Protein AF-R4UVE4-F1 (afdb_monomer_lite)

InterPro domains:
  IPR047088 Origin recognition complex subunit 5, C-terminal [PF14630] (2-47)

Sequence (51 aa):
MSSLVRLQLLTVVGDDHIDLPRYKCAVDFEFISTVARNVSFNIKKYLYEYM

Foldseek 3Di:
DDPCCVVQQKDFDDDPPDPDTDIDGRDDPVVVVVVCVVVVHDCVVVDPVVD

Secondary structure (DSSP, 8-state):
--HHHHTTSEEEES-TTSSS-EEEE-S-HHHHHHHHHHTT--GGGGSGGG-

Radius of gyration: 13.75 Å; chains: 1; bounding box: 32×26×31 Å

Organism: Coptotermes formosanus (NCBI:txid36987)

pLDDT: mean 87.49, std 12.63, range [52.31, 98.12]

Structure (mmCIF, N/CA/C/O backbone):
data_AF-R4UVE4-F1
#
_entry.id   AF-R4UVE4-F1
#
loop_
_atom_site.group_PDB
_atom_site.id
_atom_site.type_symbol
_atom_site.label_atom_id
_atom_site.label_alt_id
_atom_site.label_comp_id
_atom_site.label_asym_id
_atom_site.label_entity_id
_atom_site.label_seq_id
_atom_site.pdbx_PDB_ins_code
_atom_site.Cartn_x
_atom_site.Cartn_y
_atom_site.Cartn_z
_atom_site.occupancy
_atom_site.B_iso_or_equiv
_atom_site.auth_seq_id
_atom_site.auth_comp_id
_atom_site.auth_asym_id
_atom_site.auth_atom_id
_atom_site.pdbx_PDB_model_num
ATOM 1 N N . MET A 1 1 ? 17.457 -3.440 -2.513 1.00 61.19 1 MET A N 1
ATOM 2 C CA . MET A 1 1 ? 16.172 -4.159 -2.699 1.00 61.19 1 MET A CA 1
ATOM 3 C C . MET A 1 1 ? 15.340 -4.027 -1.428 1.00 61.19 1 MET A C 1
ATOM 5 O O . MET A 1 1 ? 15.725 -4.597 -0.414 1.00 61.19 1 MET A O 1
ATOM 9 N N . SER A 1 2 ? 14.271 -3.227 -1.453 1.00 80.19 2 SER A N 1
ATOM 10 C CA . SER A 1 2 ? 13.416 -2.950 -0.282 1.00 80.19 2 SER A CA 1
ATOM 11 C C . SER A 1 2 ? 12.618 -4.188 0.162 1.00 80.19 2 SER A C 1
ATOM 13 O O . SER A 1 2 ? 12.192 -4.986 -0.676 1.00 80.19 2 SER A O 1
ATOM 15 N N . SER A 1 3 ? 12.398 -4.353 1.471 1.00 93.69 3 SER A N 1
ATOM 16 C CA . SER A 1 3 ? 11.640 -5.473 2.055 1.00 93.69 3 SER A CA 1
ATOM 17 C C . SER A 1 3 ? 10.200 -5.547 1.540 1.00 93.69 3 SER A C 1
ATOM 19 O O . SER A 1 3 ? 9.708 -6.639 1.278 1.00 93.69 3 SER A O 1
ATOM 21 N N . LEU A 1 4 ? 9.551 -4.406 1.302 1.00 94.62 4 LEU A N 1
ATOM 22 C CA . LEU A 1 4 ? 8.174 -4.347 0.793 1.00 94.62 4 LEU A CA 1
ATOM 23 C C . LEU A 1 4 ? 8.031 -4.910 -0.629 1.00 94.62 4 LEU A C 1
ATOM 25 O O . LEU A 1 4 ? 6.987 -5.459 -0.964 1.00 94.62 4 LEU A O 1
ATOM 29 N N . VAL A 1 5 ? 9.084 -4.815 -1.448 1.00 92.50 5 VAL A N 1
ATOM 30 C CA . VAL A 1 5 ? 9.108 -5.406 -2.798 1.00 92.50 5 VAL A CA 1
ATOM 31 C C . VAL A 1 5 ? 9.233 -6.923 -2.709 1.00 92.50 5 VAL A C 1
ATOM 33 O O . VAL A 1 5 ? 8.535 -7.650 -3.407 1.00 92.50 5 VAL A O 1
ATOM 36 N N . ARG A 1 6 ? 10.091 -7.413 -1.802 1.00 93.38 6 ARG A N 1
ATOM 37 C CA . ARG A 1 6 ? 10.256 -8.854 -1.549 1.00 93.38 6 ARG A CA 1
ATOM 38 C C . ARG A 1 6 ? 8.982 -9.494 -1.001 1.00 93.38 6 ARG A C 1
ATOM 40 O O . ARG A 1 6 ? 8.688 -10.630 -1.340 1.00 93.38 6 ARG A O 1
ATOM 47 N N . LEU A 1 7 ? 8.234 -8.754 -0.184 1.00 95.62 7 LEU A N 1
ATOM 48 C CA . LEU A 1 7 ? 6.941 -9.168 0.365 1.00 95.62 7 LEU A CA 1
ATOM 49 C C . LEU A 1 7 ? 5.766 -8.942 -0.600 1.00 95.62 7 LEU A C 1
ATOM 51 O O . LEU A 1 7 ? 4.626 -9.154 -0.209 1.00 95.62 7 LEU A O 1
ATOM 55 N N . GLN A 1 8 ? 6.029 -8.490 -1.832 1.00 92.50 8 GLN A N 1
ATOM 56 C CA . GLN A 1 8 ? 5.016 -8.224 -2.861 1.00 92.50 8 GLN A CA 1
ATOM 57 C C . GLN A 1 8 ? 3.935 -7.208 -2.450 1.00 92.50 8 GLN A C 1
ATOM 59 O O . GLN A 1 8 ? 2.849 -7.184 -3.018 1.00 92.50 8 GLN A O 1
ATOM 64 N N . LEU A 1 9 ? 4.244 -6.320 -1.502 1.00 95.06 9 LEU A N 1
ATOM 65 C CA . LEU A 1 9 ? 3.388 -5.184 -1.139 1.00 95.06 9 LEU A CA 1
ATOM 66 C C . LEU A 1 9 ? 3.620 -3.987 -2.076 1.00 95.06 9 LEU A C 1
ATOM 68 O O . LEU A 1 9 ? 2.733 -3.158 -2.287 1.00 95.06 9 LEU A O 1
ATOM 72 N N . LEU A 1 10 ? 4.815 -3.921 -2.668 1.00 94.69 10 LEU A N 1
ATOM 73 C CA . LEU A 1 10 ? 5.179 -3.017 -3.754 1.00 94.69 10 LEU A CA 1
ATOM 74 C C . LEU A 1 10 ? 5.724 -3.818 -4.938 1.00 94.69 10 LEU A C 1
ATOM 76 O O . LEU A 1 10 ? 6.338 -4.870 -4.768 1.00 94.69 10 LEU A O 1
ATOM 80 N N . THR A 1 11 ? 5.574 -3.277 -6.139 1.00 92.75 11 THR A N 1
ATOM 81 C CA . THR A 1 11 ? 6.155 -3.831 -7.367 1.00 92.75 11 THR A CA 1
ATOM 82 C C . THR A 1 11 ? 7.001 -2.767 -8.048 1.00 92.75 11 THR A C 1
ATOM 84 O O . THR A 1 11 ? 6.599 -1.607 -8.106 1.00 92.75 11 THR A O 1
ATOM 87 N N . VAL A 1 12 ? 8.179 -3.143 -8.547 1.00 89.94 12 VAL A N 1
ATOM 88 C CA . VAL A 1 12 ? 9.000 -2.255 -9.384 1.00 89.94 12 VAL A CA 1
ATOM 89 C C . VAL A 1 12 ? 8.342 -2.147 -10.756 1.00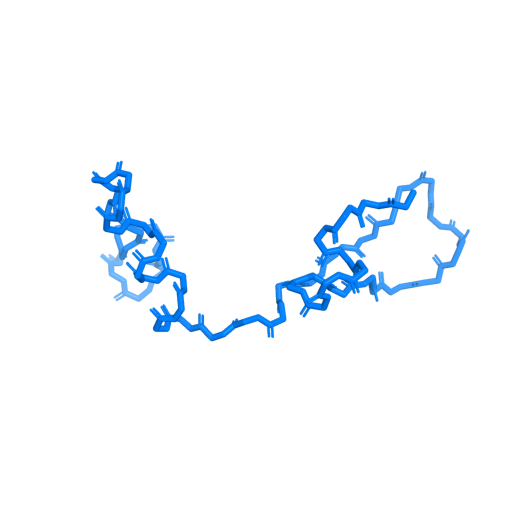 89.94 12 VAL A C 1
ATOM 91 O O . VAL A 1 12 ? 7.930 -3.153 -11.327 1.00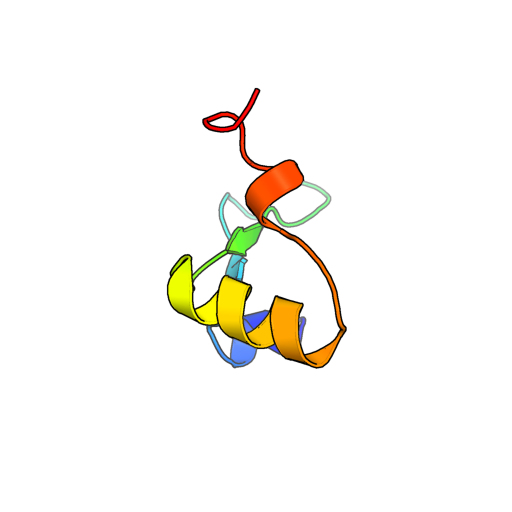 89.94 12 VAL A O 1
ATOM 94 N N . VAL A 1 13 ? 8.216 -0.930 -11.270 1.00 88.31 13 VAL A N 1
ATOM 95 C CA . VAL A 1 13 ? 7.671 -0.643 -12.597 1.00 88.31 13 VAL A CA 1
ATOM 96 C C . VAL A 1 13 ? 8.675 0.196 -13.391 1.00 88.31 13 VAL A C 1
ATOM 98 O O . VAL A 1 13 ? 9.265 1.123 -12.849 1.00 88.31 13 VAL A O 1
ATOM 101 N N . GLY A 1 14 ? 8.838 -0.093 -14.683 1.00 77.50 14 GLY A N 1
ATOM 102 C CA . GLY A 1 14 ? 9.787 0.601 -15.565 1.00 77.50 14 GLY A CA 1
ATOM 103 C C . GLY A 1 14 ? 11.129 -0.119 -15.726 1.00 77.50 14 GLY A C 1
ATOM 104 O O . GLY A 1 14 ? 11.439 -1.026 -14.959 1.00 77.50 14 GLY A O 1
ATOM 105 N N . ASP A 1 15 ? 11.881 0.288 -16.750 1.00 69.00 15 ASP A N 1
ATOM 106 C CA . ASP A 1 15 ? 13.176 -0.301 -17.106 1.00 69.00 15 ASP A CA 1
ATOM 107 C C . ASP A 1 15 ? 14.331 0.257 -16.264 1.00 69.00 15 ASP A C 1
ATOM 109 O O . ASP A 1 15 ? 14.282 1.389 -15.773 1.00 69.00 15 ASP A O 1
ATOM 113 N N . ASP A 1 16 ? 15.416 -0.518 -16.194 1.00 63.62 16 ASP A N 1
ATOM 114 C CA . ASP A 1 16 ? 16.664 -0.251 -15.457 1.00 63.62 16 ASP A CA 1
ATOM 115 C C . ASP A 1 16 ? 17.455 0.984 -15.951 1.00 63.62 16 ASP A C 1
ATOM 117 O O . ASP A 1 16 ? 18.567 1.248 -15.497 1.00 63.62 16 ASP A O 1
ATOM 121 N N . HIS A 1 17 ? 16.900 1.753 -16.891 1.00 63.75 17 HIS A N 1
ATOM 122 C CA . HIS A 1 17 ? 17.508 2.950 -17.480 1.00 63.75 17 HIS A CA 1
ATOM 123 C C . HIS A 1 17 ? 17.180 4.253 -16.730 1.00 63.75 17 HIS A C 1
ATOM 125 O O . HIS A 1 17 ? 17.585 5.327 -17.170 1.00 63.75 17 HIS A O 1
ATOM 131 N N . ILE A 1 18 ? 16.431 4.183 -15.625 1.00 62.97 18 ILE A N 1
ATOM 132 C CA . ILE A 1 18 ? 16.111 5.335 -14.771 1.00 62.97 18 ILE A CA 1
ATOM 133 C C . ILE A 1 18 ? 16.984 5.268 -13.513 1.00 62.97 18 ILE A C 1
ATOM 135 O O . ILE A 1 18 ? 17.007 4.242 -12.839 1.00 62.97 18 ILE A O 1
ATOM 139 N N . ASP A 1 19 ? 17.634 6.379 -13.152 1.00 70.38 19 ASP A N 1
ATOM 140 C CA . ASP A 1 19 ? 18.515 6.486 -11.973 1.00 70.38 19 ASP A CA 1
ATOM 141 C C . ASP A 1 19 ? 17.842 6.075 -10.645 1.00 70.38 19 ASP A C 1
ATOM 143 O O . ASP A 1 19 ? 18.520 5.716 -9.682 1.00 70.38 19 ASP A O 1
ATOM 147 N N . LEU A 1 20 ? 16.502 6.105 -10.586 1.00 73.75 20 LEU A N 1
ATOM 148 C CA . LEU A 1 20 ? 15.695 5.657 -9.453 1.00 73.75 20 LEU A CA 1
ATOM 149 C C . LEU A 1 20 ? 14.568 4.701 -9.898 1.00 73.75 20 LEU A C 1
ATOM 151 O O . LEU A 1 20 ? 13.792 5.044 -10.795 1.00 73.75 20 LEU A O 1
ATOM 155 N N . PRO A 1 21 ? 14.386 3.546 -9.227 1.00 80.50 21 PRO A N 1
ATOM 156 C CA . PRO A 1 21 ? 13.296 2.625 -9.532 1.00 80.50 21 PRO A CA 1
ATOM 157 C C . PRO A 1 21 ? 11.938 3.271 -9.246 1.00 80.50 21 PRO A C 1
ATOM 159 O O . PRO A 1 21 ? 11.715 3.835 -8.170 1.00 80.50 21 PRO A O 1
ATOM 162 N N . ARG A 1 22 ? 10.997 3.149 -10.187 1.00 87.50 22 ARG A N 1
ATOM 163 C CA . ARG A 1 22 ? 9.600 3.531 -9.948 1.00 87.50 22 ARG A CA 1
ATOM 164 C C . ARG A 1 22 ? 8.886 2.350 -9.297 1.00 87.50 22 ARG A C 1
ATOM 166 O O . ARG A 1 22 ? 9.109 1.198 -9.660 1.00 87.50 22 ARG A O 1
ATOM 173 N N . TYR A 1 23 ? 8.013 2.630 -8.337 1.00 90.56 23 TYR A N 1
ATOM 174 C CA . TYR A 1 23 ? 7.250 1.604 -7.630 1.00 90.56 23 TYR A CA 1
ATOM 175 C C . TYR A 1 23 ? 5.754 1.810 -7.826 1.00 90.56 23 TYR A C 1
ATOM 177 O O . TYR A 1 23 ? 5.271 2.940 -7.897 1.00 90.56 23 TYR A O 1
ATOM 185 N N . LYS A 1 24 ? 5.019 0.704 -7.865 1.00 92.62 24 LYS A N 1
ATOM 186 C CA . LYS A 1 24 ? 3.562 0.664 -7.818 1.00 92.62 24 LYS A CA 1
ATOM 187 C C . LYS A 1 24 ? 3.117 -0.057 -6.548 1.00 92.62 24 LYS A C 1
ATOM 189 O O . LYS A 1 24 ? 3.717 -1.057 -6.156 1.00 92.62 24 LYS A O 1
ATOM 194 N N . CYS A 1 25 ? 2.064 0.456 -5.917 1.00 94.62 25 CYS A N 1
ATOM 195 C CA . CYS A 1 25 ? 1.391 -0.218 -4.810 1.00 94.62 25 CYS A CA 1
ATOM 196 C C . CYS A 1 25 ? 0.666 -1.469 -5.328 1.00 94.62 25 CYS A C 1
ATOM 198 O O . CYS A 1 25 ? -0.081 -1.373 -6.305 1.00 94.62 25 CYS A O 1
ATOM 200 N N . ALA A 1 26 ? 0.906 -2.622 -4.704 1.00 95.88 26 ALA A N 1
ATOM 201 C CA . ALA A 1 26 ? 0.369 -3.914 -5.139 1.00 95.88 26 ALA A CA 1
ATOM 202 C C . ALA A 1 26 ? -0.786 -4.424 -4.260 1.00 95.88 26 ALA A C 1
ATOM 204 O O . ALA A 1 26 ? -1.227 -5.558 -4.416 1.00 95.88 26 ALA A O 1
ATOM 205 N N . VAL A 1 27 ? -1.276 -3.590 -3.341 1.00 96.38 27 VAL A N 1
ATOM 206 C CA . VAL A 1 27 ? -2.385 -3.914 -2.439 1.00 96.38 27 VAL A CA 1
ATOM 207 C C . VAL A 1 27 ? -3.621 -3.088 -2.775 1.00 96.38 27 VAL A C 1
ATOM 209 O O . VAL A 1 27 ? -3.526 -2.008 -3.366 1.00 96.38 27 VAL A O 1
ATOM 212 N N . ASP A 1 28 ? -4.785 -3.601 -2.392 1.00 95.81 28 ASP A N 1
ATOM 213 C CA . ASP A 1 28 ? -6.054 -2.907 -2.562 1.00 95.81 28 ASP A CA 1
ATOM 214 C C . ASP A 1 28 ? -6.267 -1.797 -1.516 1.00 95.81 28 ASP A C 1
ATOM 216 O O . ASP A 1 28 ? -5.484 -1.576 -0.582 1.00 95.81 28 ASP A O 1
ATOM 220 N N . PHE A 1 29 ? -7.359 -1.056 -1.695 1.00 94.44 29 PHE A N 1
ATOM 221 C CA . PHE A 1 29 ? -7.705 0.040 -0.803 1.00 94.44 29 PHE A CA 1
ATOM 222 C C . PHE A 1 29 ? -8.159 -0.428 0.590 1.00 94.44 29 PHE A C 1
ATOM 224 O O . PHE A 1 29 ? -7.971 0.298 1.571 1.00 94.44 29 PHE A O 1
ATOM 231 N N . GLU A 1 30 ? -8.744 -1.620 0.708 1.00 95.62 30 GLU A N 1
ATOM 232 C CA . GLU A 1 30 ? -9.195 -2.165 1.991 1.00 95.62 30 GLU A CA 1
ATOM 233 C C . GLU A 1 30 ? -8.004 -2.462 2.907 1.00 95.62 30 GLU A C 1
ATOM 235 O O . GLU A 1 30 ? -7.998 -2.080 4.087 1.00 95.62 30 GLU A O 1
ATOM 240 N N . PHE A 1 31 ? -6.952 -3.055 2.346 1.00 96.75 31 PHE A N 1
ATOM 241 C CA . PHE A 1 31 ? -5.699 -3.316 3.030 1.00 96.75 31 PHE A CA 1
ATOM 242 C C . PHE A 1 31 ? -5.077 -2.014 3.542 1.00 96.75 31 PHE A C 1
ATOM 244 O O . PHE A 1 31 ? -4.799 -1.878 4.736 1.00 96.75 31 PHE A O 1
ATOM 251 N N . ILE A 1 32 ? -4.933 -1.010 2.670 1.00 96.69 32 ILE A N 1
ATOM 252 C CA . ILE A 1 32 ? -4.377 0.296 3.054 1.00 96.69 32 ILE A CA 1
ATOM 253 C C . ILE A 1 32 ? -5.246 0.999 4.096 1.00 96.69 32 ILE A C 1
ATOM 255 O O . ILE A 1 32 ? -4.718 1.577 5.046 1.00 96.69 32 ILE A O 1
ATOM 259 N N . SER A 1 33 ? -6.570 0.904 3.984 1.00 96.25 33 SER A N 1
ATOM 260 C CA . SER A 1 33 ? -7.492 1.444 4.985 1.00 96.25 33 SER A CA 1
ATOM 261 C C . SER A 1 33 ? -7.300 0.790 6.352 1.00 96.25 33 SER A C 1
ATOM 263 O O . SER A 1 33 ? -7.399 1.462 7.377 1.00 96.25 33 SER A O 1
ATOM 265 N N . THR A 1 34 ? -7.008 -0.509 6.385 1.00 97.56 34 THR A N 1
ATOM 266 C CA . THR A 1 34 ? -6.744 -1.250 7.623 1.00 97.56 34 THR A CA 1
ATOM 267 C C . THR A 1 34 ? -5.428 -0.827 8.264 1.00 97.56 34 THR A C 1
ATOM 269 O O . THR A 1 34 ? -5.405 -0.522 9.456 1.00 97.56 34 THR A 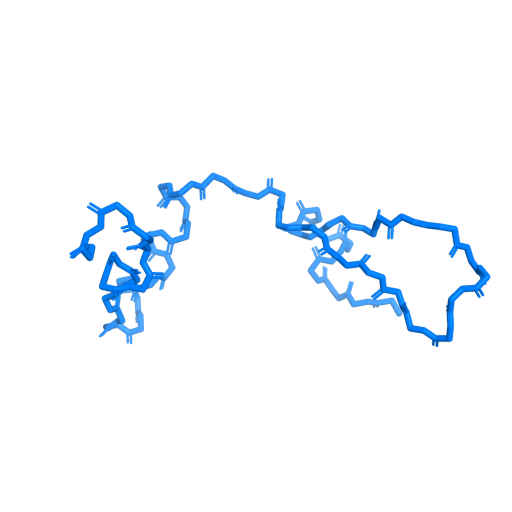O 1
ATOM 272 N N . VAL A 1 35 ? -4.360 -0.694 7.474 1.00 96.88 35 VAL A N 1
ATOM 273 C CA . VAL A 1 35 ? -3.073 -0.159 7.947 1.00 96.88 35 VAL A CA 1
ATOM 274 C C . VAL A 1 35 ? -3.229 1.268 8.481 1.00 96.88 35 VAL A C 1
ATOM 276 O O . VAL A 1 35 ? -2.729 1.579 9.559 1.00 96.88 35 VAL A O 1
ATOM 279 N N . ALA A 1 36 ? -3.969 2.123 7.773 1.00 97.62 36 ALA A N 1
ATOM 280 C CA . ALA A 1 36 ? -4.193 3.510 8.165 1.00 97.62 36 ALA A CA 1
ATOM 281 C C . ALA A 1 36 ? -4.922 3.628 9.518 1.00 97.62 36 ALA A C 1
ATOM 283 O O . ALA A 1 36 ? -4.552 4.468 10.339 1.00 97.62 36 ALA A O 1
ATOM 284 N N . ARG A 1 37 ? -5.897 2.748 9.803 1.00 97.56 37 ARG A N 1
ATOM 285 C CA . ARG A 1 37 ? -6.583 2.703 11.109 1.00 97.56 37 ARG A CA 1
ATOM 286 C C . ARG A 1 37 ? -5.633 2.382 12.263 1.00 97.56 37 ARG A C 1
ATOM 288 O O . ARG A 1 37 ? -5.746 3.014 13.309 1.00 97.56 37 ARG A O 1
ATOM 295 N N . ASN A 1 38 ? -4.673 1.476 12.066 1.00 98.12 38 ASN A N 1
ATOM 296 C CA . ASN A 1 38 ? -3.706 1.097 13.107 1.00 98.12 38 ASN A CA 1
ATOM 297 C C . ASN A 1 38 ? -2.829 2.273 13.564 1.00 98.12 38 ASN A C 1
ATOM 299 O O . ASN A 1 38 ? -2.337 2.274 14.687 1.00 98.12 38 ASN A O 1
ATOM 303 N N . VAL A 1 39 ? -2.655 3.279 12.705 1.00 97.75 39 VAL A N 1
ATOM 304 C CA . VAL A 1 39 ? -1.887 4.497 12.997 1.00 97.75 39 VAL A CA 1
ATOM 305 C C . VAL A 1 39 ? -2.773 5.739 13.126 1.00 97.75 39 VAL A C 1
ATOM 307 O O . VAL A 1 39 ? -2.277 6.859 13.074 1.00 97.75 39 VAL A O 1
ATOM 310 N N . SER A 1 40 ? -4.088 5.559 13.303 1.00 97.50 40 SER A N 1
ATOM 311 C CA . SER A 1 40 ? -5.068 6.651 13.434 1.00 97.50 40 SER A CA 1
ATOM 312 C C . SER A 1 40 ? -5.021 7.678 12.287 1.00 97.50 40 SER A C 1
ATOM 314 O O . SER A 1 40 ? -5.258 8.868 12.487 1.00 97.50 40 SER A O 1
ATOM 316 N N . PHE A 1 41 ? -4.730 7.224 11.065 1.00 97.25 41 PHE A N 1
ATOM 317 C CA . PHE A 1 41 ? -4.631 8.058 9.869 1.00 97.25 41 PHE A CA 1
ATOM 318 C C . PHE A 1 41 ? -5.884 7.944 8.989 1.00 97.25 41 PHE A C 1
ATOM 320 O O . PHE A 1 41 ? -6.345 6.849 8.665 1.00 97.25 41 PHE A O 1
ATOM 327 N N . ASN A 1 42 ? -6.434 9.083 8.553 1.00 94.69 42 ASN A N 1
ATOM 328 C CA . ASN A 1 42 ? -7.597 9.118 7.663 1.00 94.69 42 ASN A CA 1
ATOM 329 C C . ASN A 1 42 ? -7.169 9.242 6.191 1.00 94.69 42 ASN A C 1
ATOM 331 O O . ASN A 1 42 ? -7.170 10.335 5.626 1.00 94.69 42 ASN A O 1
ATOM 335 N N . ILE A 1 43 ? -6.844 8.105 5.569 1.00 94.50 43 ILE A N 1
ATOM 336 C CA . ILE A 1 43 ? -6.403 8.032 4.165 1.00 94.50 43 ILE A CA 1
ATOM 337 C C . ILE A 1 43 ? -7.449 8.546 3.163 1.00 94.50 43 ILE A C 1
ATOM 339 O O . ILE A 1 43 ? -7.082 9.104 2.134 1.00 94.50 43 ILE A O 1
ATOM 343 N N . LYS A 1 44 ? -8.751 8.428 3.468 1.00 93.12 44 LYS A N 1
ATOM 344 C CA . LYS A 1 44 ? -9.833 8.837 2.553 1.00 93.12 44 LYS A CA 1
ATOM 345 C C . LYS A 1 44 ? -9.792 10.327 2.216 1.00 93.12 44 LYS A C 1
ATOM 347 O O . LYS A 1 44 ? -10.078 10.686 1.084 1.00 93.12 44 LYS A O 1
ATOM 352 N N . LYS A 1 45 ? -9.363 11.175 3.161 1.00 93.50 45 LYS A N 1
ATOM 353 C CA . LYS A 1 45 ? -9.203 12.627 2.946 1.00 93.50 45 LYS A CA 1
ATOM 354 C C . LYS A 1 45 ? -8.180 12.991 1.864 1.00 93.50 45 LYS A C 1
ATOM 356 O O . LYS A 1 45 ? -8.163 14.131 1.422 1.00 93.50 45 LYS A O 1
ATOM 361 N N . TYR A 1 46 ? -7.315 12.053 1.486 1.00 93.12 46 TYR A N 1
ATOM 362 C CA . TYR A 1 46 ? -6.246 12.256 0.510 1.00 93.12 46 TYR A CA 1
ATOM 363 C C . TYR A 1 46 ? -6.555 11.603 -0.844 1.00 93.12 46 TYR A C 1
ATOM 365 O O . TYR A 1 46 ? -5.717 11.637 -1.743 1.00 93.12 46 TYR A O 1
ATOM 373 N N . LEU A 1 47 ? -7.734 10.990 -0.997 1.00 91.88 47 LEU A N 1
ATOM 374 C CA . LEU A 1 47 ? -8.194 10.452 -2.271 1.00 91.88 47 LEU A CA 1
ATOM 375 C C . LEU A 1 47 ? -8.992 11.506 -3.035 1.00 91.88 47 LEU A C 1
ATOM 377 O O . LEU A 1 47 ? -9.826 12.197 -2.458 1.00 91.88 47 LEU A O 1
ATOM 381 N N . TYR A 1 48 ? -8.761 11.569 -4.346 1.00 84.31 48 TYR A N 1
ATOM 382 C CA . TYR A 1 48 ? -9.360 12.559 -5.244 1.00 84.31 48 TYR A CA 1
ATOM 383 C C . TYR A 1 48 ? -10.898 12.563 -5.223 1.00 84.31 48 TYR A C 1
ATOM 385 O O . TYR A 1 48 ? -11.499 13.620 -5.315 1.00 84.31 48 TYR A O 1
ATOM 393 N N . GLU A 1 49 ? -11.541 11.407 -5.036 1.00 70.62 49 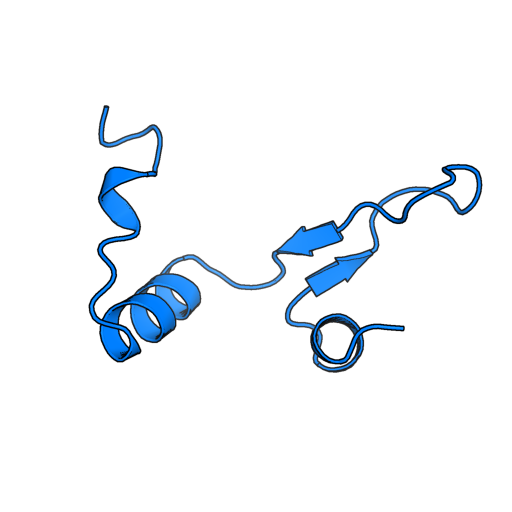GLU A N 1
ATOM 394 C CA . GLU A 1 49 ? -13.011 11.289 -5.022 1.00 70.62 49 GLU A CA 1
ATOM 395 C C . GLU A 1 49 ? -13.697 11.957 -3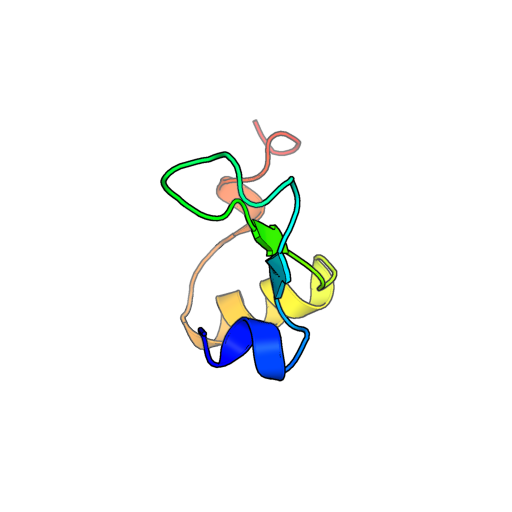.813 1.00 70.62 49 GLU A C 1
A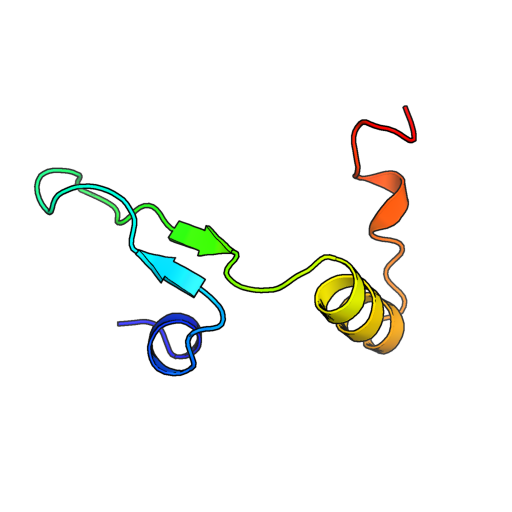TOM 397 O O . GLU A 1 49 ? -14.917 12.096 -3.806 1.00 70.62 49 GLU A O 1
ATOM 402 N N . TYR A 1 50 ? -12.941 12.354 -2.783 1.00 54.81 50 TYR A N 1
ATOM 403 C CA . TYR A 1 50 ? -13.458 13.082 -1.614 1.00 54.81 50 TYR A CA 1
ATOM 404 C C . TYR A 1 50 ? -13.185 14.598 -1.672 1.00 54.81 50 TYR A C 1
ATOM 406 O O . TYR A 1 50 ? -13.407 15.282 -0.668 1.00 54.81 50 TYR A O 1
ATOM 414 N N . MET A 1 51 ? -12.683 15.109 -2.802 1.00 52.31 51 MET A N 1
ATOM 415 C CA . MET A 1 51 ? -12.427 16.532 -3.058 1.00 52.31 51 MET A CA 1
ATOM 416 C C . MET A 1 51 ? -13.509 17.115 -3.969 1.00 52.31 51 MET A C 1
ATOM 418 O O . MET A 1 51 ? -13.978 18.230 -3.651 1.00 52.31 51 MET A O 1
#